Protein 3QD7 (pdb70)

Nearest PDB structures (foldseek):
  3qd7-assembly1_X  TM=1.008E+00  e=7.038E-30  Escherichia coli K-12
  7qgr-assembly1_v  TM=8.209E-01  e=6.060E-09  Escherichia coli
  2zqe-assembly1_A  TM=9.360E-01  e=1.869E-05  Thermus thermophilus HB8
  8r55-assembly1_z  TM=8.686E-01  e=4.527E-04  Bacillus subtilis
  6kvr-assembly1_B  TM=3.757E-01  e=7.848E+00  Candida albicans

Radius of gyration: 13.69 Å; Cα contacts (8 Å, |Δi|>4): 203; chains: 1; bounding box: 28×33×34 Å

Foldseek 3Di:
DLPCVPLPQDDDPQPQDWLPDWQKDADPDDDPCQVVCFVVPDEDPLQEAECPPPDQVVLSSRVSSSVVVCVVVVNFKGKYFQAHAPGSPGRSRSSVSSVSRRLVVDPFWGMKTADDVVRPGSRMMMTGGHD

Sequence (131 aa):
DTLQLDNFLTTGFLDIIPLSQPLEFRREGLQHGVLDKLRSGKYPQQASLNLLRQPVEECRKMVFSFIQQALADGLRNVLIIHGKGRDDKSHANIVRSYVARWLTEFDDVQAYCTALPHHGGSGACYVALRK

Structure (mmCIF, N/CA/C/O backbone):
data_3QD7
#
_entry.id   3QD7
#
_cell.length_a   95.517
_cell.length_b   34.833
_cell.length_c   40.698
_cell.angle_alpha   90.00
_cell.angle_beta   90.00
_cell.angle_gamma   90.00
#
_symmetry.space_group_name_H-M   'P 21 21 2'
#
loop_
_entity.id
_entity.type
_entity.pdbx_description
1 polymer 'Uncharacterized protein ydaL'
2 water water
#
loop_
_atom_site.group_PDB
_atom_site.id
_atom_site.type_symbol
_atom_site.label_atom_id
_atom_site.label_alt_id
_atom_site.label_comp_id
_atom_site.label_asym_id
_atom_site.label_entity_id
_atom_site.label_seq_id
_atom_site.pdbx_PDB_ins_code
_atom_site.Cartn_x
_atom_site.Cartn_y
_atom_site.Cartn_z
_atom_site.occupancy
_atom_site.B_iso_or_equiv
_atom_site.auth_seq_id
_atom_site.auth_comp_id
_atom_site.auth_asym_id
_atom_site.auth_atom_id
_atom_site.pdbx_PDB_model_num
ATOM 1 N N . ASP A 1 2 ? 17.882 22.837 18.882 1.00 50.00 40 ASP X N 1
ATOM 2 C CA . ASP A 1 2 ? 17.672 23.475 17.564 1.00 50.00 40 ASP X CA 1
ATOM 3 C C . ASP A 1 2 ? 17.189 22.458 16.532 1.00 50.00 40 ASP X C 1
ATOM 4 O O . ASP A 1 2 ? 17.951 21.588 16.061 1.00 50.00 40 ASP X O 1
ATOM 9 N N . THR A 1 3 ? 15.892 22.539 16.238 1.00 64.41 41 THR X N 1
ATOM 10 C CA . THR A 1 3 ? 15.343 21.956 15.025 1.00 63.33 41 THR X CA 1
ATOM 11 C C . 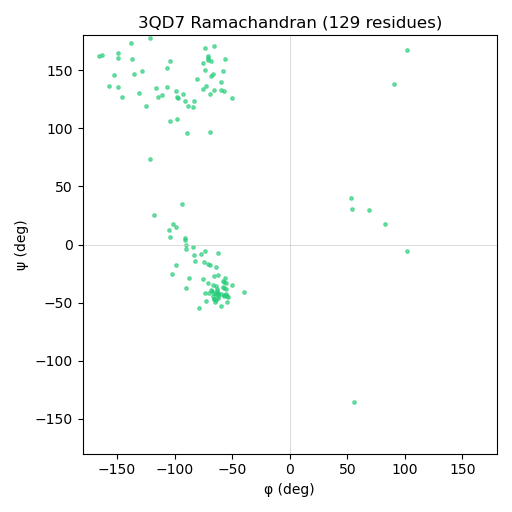THR A 1 3 ? 15.329 23.055 13.945 1.00 66.19 41 THR X C 1
ATOM 12 O O . THR A 1 3 ? 14.408 23.143 13.116 1.00 69.82 41 THR X O 1
ATOM 16 N N . LEU A 1 4 ? 16.358 23.910 13.999 1.00 45.13 42 LEU X N 1
ATOM 17 C CA . LEU A 1 4 ? 16.705 24.761 12.871 1.00 38.37 42 LEU X CA 1
ATOM 18 C C . LEU A 1 4 ? 17.325 23.890 11.803 1.00 35.26 42 LEU X C 1
ATOM 19 O O . LEU A 1 4 ? 18.160 23.027 12.075 1.00 32.53 42 LEU X O 1
ATOM 24 N N . GLN A 1 5 ? 16.900 24.133 10.576 1.00 30.92 43 GLN X N 1
ATOM 25 C CA . GLN A 1 5 ? 17.340 23.350 9.456 1.00 33.55 43 GLN X CA 1
ATOM 26 C C . GLN A 1 5 ? 18.793 23.607 9.069 1.00 32.65 43 GLN X C 1
ATOM 27 O O . GLN A 1 5 ? 19.404 22.777 8.394 1.00 30.30 43 GLN X O 1
ATOM 33 N N . LEU A 1 6 ? 19.380 24.713 9.526 1.00 29.97 44 LEU X N 1
ATOM 34 C CA . LEU A 1 6 ? 20.829 24.858 9.338 1.00 32.02 44 LEU X CA 1
ATOM 35 C C . LEU A 1 6 ? 21.643 23.802 10.098 1.00 29.23 44 LEU X C 1
ATOM 36 O O . LEU A 1 6 ? 22.791 23.540 9.740 1.00 31.94 44 LEU X O 1
ATOM 41 N N . ASP A 1 7 ? 21.030 23.172 11.107 1.00 27.83 45 ASP X N 1
ATOM 42 C CA . ASP A 1 7 ? 21.641 22.060 11.884 1.00 31.10 45 ASP X CA 1
ATOM 43 C C . ASP A 1 7 ? 21.368 20.650 11.330 1.00 30.85 45 ASP X C 1
ATOM 44 O O . ASP A 1 7 ? 21.880 19.662 11.867 1.00 28.21 45 ASP X O 1
ATOM 49 N N . ASN A 1 8 ? 20.561 20.573 10.273 1.00 26.06 46 ASN X N 1
ATOM 50 C CA . ASN A 1 8 ? 20.158 19.312 9.655 1.00 24.16 46 ASN X CA 1
ATOM 51 C C . ASN A 1 8 ? 21.315 18.635 8.952 1.00 21.34 46 ASN X C 1
ATOM 52 O O . ASN A 1 8 ? 21.625 18.932 7.801 1.00 22.48 46 ASN X O 1
ATOM 57 N N . PHE A 1 9 ? 21.927 17.691 9.656 1.00 21.74 47 PHE X N 1
ATOM 58 C CA . PHE A 1 9 ? 23.102 16.971 9.164 1.00 24.28 47 PHE X CA 1
ATOM 59 C C . PHE A 1 9 ? 22.789 15.774 8.270 1.00 23.84 47 PHE X C 1
ATOM 60 O O . PHE A 1 9 ? 23.706 15.116 7.766 1.00 30.42 47 PHE X O 1
ATOM 68 N N . LEU A 1 10 ? 21.514 15.476 8.070 1.00 22.16 48 LEU X N 1
ATOM 69 C CA . LEU A 1 10 ? 21.120 14.373 7.175 1.00 23.74 48 LEU X CA 1
ATOM 70 C C . LEU A 1 10 ? 21.628 14.601 5.736 1.00 24.59 48 LEU X C 1
ATOM 71 O O . LEU A 1 10 ? 21.472 15.693 5.173 1.00 23.90 48 LEU X O 1
ATOM 76 N N . THR A 1 11 ? 22.225 13.570 5.143 1.00 24.77 49 THR X N 1
ATOM 77 C CA . THR A 1 11 ? 22.936 13.738 3.874 1.00 31.50 49 THR X CA 1
ATOM 78 C C . THR A 1 11 ? 22.148 13.130 2.721 1.00 32.88 49 THR X C 1
ATOM 79 O O . THR A 1 11 ? 21.374 12.185 2.906 1.00 29.86 49 THR X O 1
ATOM 83 N N . THR A 1 12 ? 22.342 13.686 1.536 1.00 32.33 50 THR X N 1
ATOM 84 C CA . THR A 1 12 ? 21.754 13.134 0.333 1.00 39.00 50 THR X CA 1
ATOM 85 C C . THR A 1 12 ? 22.902 12.802 -0.602 1.00 44.21 50 THR X C 1
ATOM 86 O O . THR A 1 12 ? 24.066 13.048 -0.281 1.00 46.76 50 THR X O 1
ATOM 90 N N . GLY A 1 13 ? 22.588 12.236 -1.754 1.00 43.13 51 GLY X N 1
ATOM 91 C CA . GLY A 1 13 ? 23.605 12.077 -2.780 1.00 44.17 51 GLY X CA 1
ATOM 92 C C . GLY A 1 13 ? 24.292 10.750 -2.629 1.00 40.85 51 GLY X C 1
ATOM 93 O O . GLY A 1 13 ? 24.606 10.321 -1.516 1.00 39.02 51 GLY X O 1
ATOM 94 N N . PHE A 1 14 ? 24.530 10.104 -3.764 1.00 35.03 52 PHE X N 1
ATOM 95 C CA . PHE A 1 14 ? 25.062 8.737 -3.786 1.00 41.23 52 PHE X CA 1
ATOM 96 C C . PHE A 1 14 ? 24.172 7.838 -2.921 1.00 41.01 52 PHE X C 1
ATOM 97 O O . PHE A 1 14 ? 24.654 6.968 -2.173 1.00 37.63 52 PHE X O 1
ATOM 105 N N . LEU A 1 15 ? 22.861 8.080 -3.037 1.00 32.38 53 LEU X N 1
ATOM 106 C CA . LEU A 1 15 ? 21.866 7.227 -2.423 1.00 33.62 53 LEU X CA 1
ATOM 107 C C . LEU A 1 15 ? 22.176 5.795 -2.808 1.00 32.22 53 LEU X C 1
ATOM 108 O O . LEU A 1 15 ? 22.358 5.478 -3.988 1.00 27.07 53 LEU X O 1
ATOM 113 N N . ASP A 1 16 ? 22.300 4.970 -1.778 1.00 54.44 54 ASP X N 1
ATOM 114 C CA . ASP A 1 16 ? 22.386 3.537 -1.895 1.00 51.83 54 ASP X CA 1
ATOM 115 C C . ASP A 1 16 ? 20.948 2.982 -1.843 1.00 47.58 54 ASP X C 1
ATOM 116 O O . ASP A 1 16 ? 20.381 2.799 -0.761 1.00 48.53 54 ASP X O 1
ATOM 121 N N . ILE A 1 17 ? 20.365 2.743 -3.022 1.00 27.33 55 ILE X N 1
ATOM 122 C CA . ILE A 1 17 ? 18.971 2.306 -3.144 1.00 27.78 55 ILE X CA 1
ATOM 123 C C . ILE A 1 17 ? 18.834 0.892 -2.629 1.00 29.66 55 ILE X C 1
ATOM 124 O O . ILE A 1 17 ? 19.611 0.014 -3.011 1.00 26.27 55 ILE X O 1
ATOM 129 N N . ILE A 1 18 ? 17.862 0.682 -1.742 1.00 22.97 56 ILE X N 1
ATOM 130 C CA . ILE A 1 18 ? 17.639 -0.646 -1.181 1.00 20.77 56 ILE X CA 1
ATOM 131 C C . ILE A 1 18 ? 16.620 -1.438 -2.014 1.00 25.40 56 ILE X C 1
ATOM 132 O O . ILE A 1 18 ? 15.492 -0.971 -2.255 1.00 24.55 56 ILE X O 1
ATOM 137 N N . PRO A 1 19 ? 17.031 -2.625 -2.491 1.00 27.74 57 PRO X N 1
ATOM 138 C CA . PRO A 1 19 ? 16.118 -3.457 -3.280 1.00 26.40 57 PRO X CA 1
ATOM 139 C C . PRO A 1 19 ? 14.869 -3.787 -2.485 1.00 26.27 57 PRO X C 1
ATOM 140 O O . PRO A 1 19 ? 14.937 -3.869 -1.263 1.00 31.15 57 PRO X O 1
ATOM 144 N N . LEU A 1 20 ? 13.738 -3.962 -3.172 1.00 22.08 58 LEU X N 1
ATOM 145 C CA . LEU A 1 20 ? 12.470 -4.253 -2.491 1.00 27.56 58 LEU X CA 1
ATOM 146 C C . LEU A 1 20 ? 12.535 -5.581 -1.733 1.00 29.39 58 LEU X C 1
ATOM 147 O O . LEU A 1 20 ? 11.826 -5.786 -0.743 1.00 29.73 58 LEU X O 1
ATOM 152 N N . SER A 1 21 ? 13.409 -6.462 -2.212 1.00 35.79 59 SER X N 1
ATOM 153 C CA . SER A 1 21 ? 13.631 -7.771 -1.610 1.00 37.45 59 SER X CA 1
ATOM 154 C C . SER A 1 21 ? 14.438 -7.691 -0.314 1.00 41.21 59 SER X C 1
ATOM 155 O O . SER A 1 21 ? 14.476 -8.675 0.432 1.00 40.48 59 SER X O 1
ATOM 158 N N . GLN A 1 22 ? 15.086 -6.544 -0.054 1.00 31.72 60 GLN X N 1
ATOM 159 C CA . GLN A 1 22 ? 15.763 -6.335 1.228 1.00 33.04 60 GLN X CA 1
ATOM 160 C C . GLN A 1 22 ? 14.911 -5.547 2.243 1.00 30.34 60 GLN X C 1
ATOM 161 O O . GLN A 1 22 ? 14.447 -4.437 1.948 1.00 30.44 60 GLN X O 1
ATOM 167 N N . PRO A 1 23 ? 14.730 -6.116 3.448 1.00 28.67 61 PRO X N 1
ATOM 168 C CA . PRO A 1 23 ? 14.062 -5.397 4.526 1.00 30.69 61 PRO X CA 1
ATOM 169 C C . PRO A 1 23 ? 14.988 -4.331 5.069 1.00 29.60 61 PRO X C 1
ATOM 170 O O . PRO A 1 23 ? 16.169 -4.293 4.708 1.00 33.62 61 PRO X O 1
ATOM 1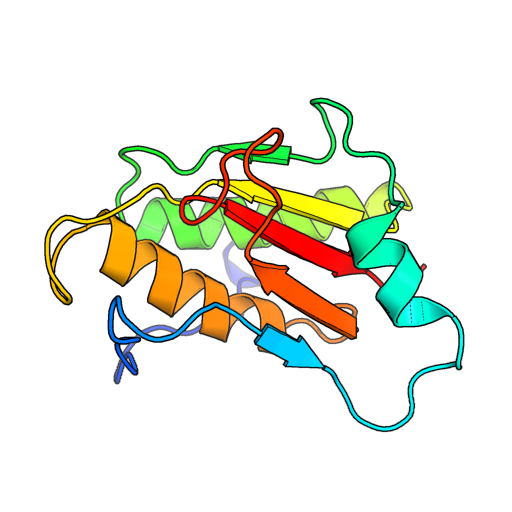74 N N . LEU A 1 24 ? 14.430 -3.461 5.898 1.00 26.53 62 LEU X N 1
ATOM 175 C CA . LEU A 1 24 ? 15.189 -2.472 6.636 1.00 23.36 62 LEU X CA 1
ATOM 176 C C . LEU A 1 24 ? 15.604 -3.155 7.919 1.00 26.20 62 LEU X C 1
ATOM 177 O O . LEU A 1 24 ? 14.751 -3.604 8.662 1.00 26.05 62 LEU X O 1
ATOM 182 N N . GLU A 1 25 ? 16.906 -3.271 8.147 1.00 22.25 63 GLU X N 1
ATOM 183 C CA . GLU A 1 25 ? 17.438 -3.754 9.406 1.00 22.13 63 GLU X CA 1
ATOM 184 C C . GLU A 1 25 ? 18.796 -3.117 9.701 1.00 24.30 63 GLU X C 1
ATOM 185 O O . GLU A 1 25 ? 19.662 -2.987 8.808 1.00 20.97 63 GLU X O 1
ATOM 191 N N . PHE A 1 26 ? 18.973 -2.692 10.945 1.00 20.90 64 PHE X N 1
ATOM 192 C CA . PHE A 1 26 ? 20.195 -2.015 11.358 1.00 23.02 64 PHE X CA 1
ATOM 193 C C . PHE A 1 26 ? 20.305 -2.196 12.847 1.00 20.45 64 PHE X C 1
ATOM 194 O O . PHE A 1 26 ? 19.314 -2.037 13.563 1.00 18.19 64 PHE X O 1
ATOM 202 N N . ARG A 1 27 ? 21.512 -2.512 13.311 1.00 20.15 65 ARG X N 1
ATOM 203 C CA . ARG A 1 27 ? 21.780 -2.630 14.725 1.00 23.26 65 ARG X CA 1
ATOM 204 C C . ARG A 1 27 ? 23.211 -2.159 14.990 1.00 24.67 65 ARG X C 1
ATOM 205 O O . ARG A 1 27 ? 24.149 -2.620 14.336 1.00 24.21 65 ARG X O 1
ATOM 213 N N . ARG A 1 28 ? 23.369 -1.221 15.930 1.00 20.47 66 ARG X N 1
ATOM 214 C CA . ARG A 1 28 ? 24.703 -0.783 16.329 1.00 29.88 66 ARG X CA 1
ATOM 215 C C . ARG A 1 28 ? 25.373 -1.857 17.170 1.00 26.56 66 ARG X C 1
ATOM 216 O O . ARG A 1 28 ? 24.695 -2.625 17.848 1.00 20.70 66 ARG X O 1
ATOM 224 N N . GLU A 1 29 ? 26.701 -1.909 17.086 1.00 28.40 67 GLU X N 1
ATOM 225 C CA . GLU A 1 29 ? 27.542 -2.752 17.949 1.00 30.78 67 GLU X CA 1
ATOM 226 C C . GLU A 1 29 ? 27.455 -2.255 19.380 1.00 28.12 67 GLU X C 1
ATOM 227 O O . GLU A 1 29 ? 27.323 -1.058 19.622 1.00 22.61 67 GLU X O 1
ATOM 233 N N . GLY A 1 30 ? 27.539 -3.184 20.319 1.00 23.17 68 GLY X N 1
ATOM 234 C CA . GLY A 1 30 ? 27.740 -2.862 21.725 1.00 21.93 68 GLY X CA 1
ATOM 235 C C . GLY A 1 30 ? 26.513 -2.479 22.531 1.00 21.59 68 GLY X C 1
ATOM 236 O O . GLY A 1 30 ? 26.653 -1.894 23.600 1.00 20.18 68 GLY X O 1
ATOM 237 N N . LEU A 1 31 ? 25.327 -2.809 22.025 1.00 19.31 69 LEU X N 1
ATOM 238 C CA . LEU A 1 31 ? 24.056 -2.575 22.703 1.00 18.86 69 LEU X CA 1
ATOM 239 C C . LEU A 1 31 ? 23.801 -3.542 23.840 1.00 20.10 69 LEU X C 1
ATOM 240 O O . LEU A 1 31 ? 24.280 -4.657 23.821 1.00 19.15 69 LEU X O 1
ATOM 245 N N . GLN A 1 32 ? 22.971 -3.132 24.792 1.00 23.12 70 GLN X N 1
ATOM 246 C CA . GLN A 1 32 ? 22.542 -3.989 25.894 1.00 21.71 70 GLN X CA 1
ATOM 247 C C . GLN A 1 32 ? 21.639 -5.120 25.411 1.00 26.11 70 GLN X C 1
ATOM 248 O O . GLN A 1 32 ? 20.827 -4.930 24.486 1.00 25.88 70 GLN X O 1
ATOM 254 N N . HIS A 1 33 ? 21.763 -6.282 26.055 1.00 29.22 71 HIS X N 1
ATOM 255 C CA . HIS A 1 33 ? 20.959 -7.445 25.719 1.00 33.63 71 HIS X CA 1
ATOM 256 C C . HIS A 1 33 ? 19.468 -7.220 25.380 1.00 41.25 71 HIS X C 1
ATOM 257 O O . HIS A 1 33 ? 18.937 -7.850 24.458 1.00 46.31 71 HIS X O 1
ATOM 264 N N . GLY A 1 34 ? 18.782 -6.351 26.104 1.00 37.02 72 GLY X N 1
ATOM 265 C CA . GLY A 1 34 ? 17.331 -6.181 25.847 1.00 41.88 72 GLY X CA 1
ATOM 266 C C . GLY A 1 34 ? 16.840 -5.266 24.721 1.00 44.31 72 GLY X C 1
ATOM 267 O O . GLY A 1 34 ? 15.641 -5.266 24.400 1.00 38.25 72 GLY X O 1
ATOM 268 N N . VAL A 1 35 ? 17.755 -4.500 24.114 1.00 36.42 73 VAL X N 1
ATOM 269 C CA . VAL A 1 35 ? 17.402 -3.375 23.216 1.00 37.87 73 VAL X CA 1
ATOM 270 C C . VAL A 1 35 ? 16.471 -3.750 22.044 1.00 40.46 73 VAL X C 1
ATOM 271 O O . VAL A 1 35 ? 15.546 -3.016 21.705 1.00 42.95 73 VAL X O 1
ATOM 275 N N . LEU A 1 36 ? 16.695 -4.927 21.478 1.00 43.95 74 LEU X N 1
ATOM 276 C CA . LEU A 1 36 ? 16.025 -5.351 20.269 1.00 39.30 74 LEU X CA 1
ATOM 277 C C . LEU A 1 36 ? 14.564 -5.778 20.467 1.00 50.72 74 LEU X C 1
ATOM 278 O O . LEU A 1 36 ? 13.732 -5.641 19.555 1.00 46.51 74 LEU X O 1
ATOM 283 N N . ASP A 1 37 ? 14.257 -6.288 21.658 1.00 62.45 75 ASP X N 1
ATOM 284 C CA . ASP A 1 37 ? 12.877 -6.568 22.061 1.00 57.34 75 ASP X CA 1
ATOM 285 C C . ASP A 1 37 ? 12.075 -5.286 22.182 1.00 59.07 75 ASP X C 1
ATOM 286 O O . ASP A 1 37 ? 10.855 -5.284 22.031 1.00 58.53 75 ASP X O 1
ATOM 291 N N . LYS A 1 38 ? 12.780 -4.195 22.465 1.00 50.02 76 LYS X N 1
ATOM 292 C CA . LYS A 1 38 ? 12.214 -2.849 22.428 1.00 42.69 76 LYS X CA 1
ATOM 293 C C . LYS A 1 38 ? 11.580 -2.555 21.075 1.00 39.91 76 LYS X C 1
ATOM 294 O O . LYS A 1 38 ? 10.584 -1.835 20.996 1.00 41.83 76 LYS X O 1
ATOM 300 N N . LEU A 1 39 ? 12.152 -3.118 20.011 1.00 43.85 77 LEU X N 1
ATOM 301 C CA . LEU A 1 39 ? 11.650 -2.911 18.658 1.00 38.98 77 LEU X CA 1
ATOM 302 C C . LEU A 1 39 ? 10.363 -3.664 18.427 1.00 46.89 77 LEU X C 1
ATOM 303 O O . LEU A 1 39 ? 9.437 -3.130 17.807 1.00 41.62 77 LEU X O 1
ATOM 308 N N . ARG A 1 40 ? 10.317 -4.904 18.923 1.00 64.23 78 ARG X N 1
ATOM 309 C CA . ARG A 1 40 ? 9.221 -5.843 18.669 1.00 64.30 78 ARG X CA 1
ATOM 310 C C . ARG A 1 40 ? 8.006 -5.539 19.544 1.00 67.48 78 ARG X C 1
ATOM 311 O O . ARG A 1 40 ? 6.894 -5.341 19.040 1.00 66.08 78 ARG X O 1
ATOM 319 N N . SER A 1 41 ? 8.259 -5.493 20.853 1.00 41.83 79 SER X N 1
ATOM 320 C CA . SER A 1 41 ? 7.253 -5.394 21.908 1.00 40.79 79 SER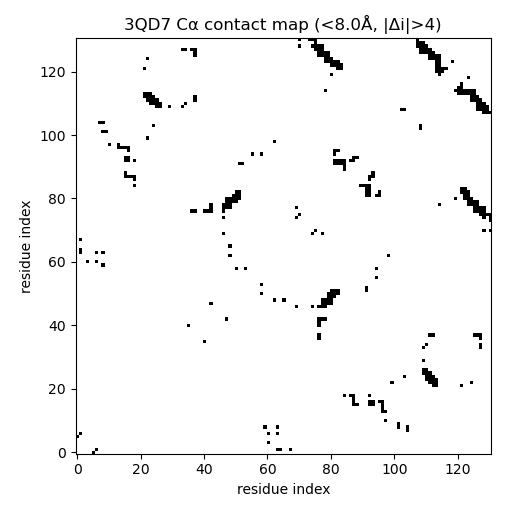 X CA 1
ATOM 321 C C . SER A 1 41 ? 7.131 -3.957 22.447 1.00 45.16 79 SER X C 1
ATOM 322 O O . SER A 1 41 ? 6.593 -3.725 23.536 1.00 43.82 79 SER X O 1
ATOM 325 N N . GLY A 1 42 ? 7.634 -2.992 21.676 1.00 39.18 80 GLY X N 1
ATOM 326 C CA . GLY A 1 42 ? 7.478 -1.584 22.006 1.00 31.82 80 GLY X CA 1
ATOM 327 C C . GLY A 1 42 ? 6.046 -1.085 21.818 1.00 37.00 80 GLY X C 1
ATOM 328 O O . GLY A 1 42 ? 5.220 -1.718 21.154 1.00 33.75 80 GLY X O 1
ATOM 329 N N . LYS A 1 43 ? 5.756 0.053 22.429 1.00 44.91 81 LYS X N 1
ATOM 330 C CA . LYS A 1 43 ? 4.464 0.688 22.335 1.00 42.26 81 LYS X CA 1
ATOM 331 C C . LYS A 1 43 ? 4.586 1.765 21.263 1.00 41.99 81 LYS X C 1
ATOM 332 O O . LYS A 1 43 ? 5.493 2.593 21.333 1.00 45.74 81 LYS X O 1
ATOM 338 N N . TYR A 1 44 ? 3.704 1.757 20.262 1.00 29.56 82 TYR X N 1
ATOM 339 C CA . TYR A 1 44 ? 3.757 2.800 19.227 1.00 31.28 82 TYR X CA 1
ATOM 340 C C . TYR A 1 44 ? 2.485 3.627 19.092 1.00 34.00 82 TYR X C 1
ATOM 341 O O . TYR A 1 44 ? 1.759 3.477 18.115 1.00 31.08 82 TYR X O 1
ATOM 350 N N . PRO A 1 45 ? 2.231 4.527 20.062 1.00 34.98 83 PRO X N 1
ATOM 351 C CA . PRO A 1 45 ? 1.076 5.408 19.968 1.00 32.15 83 PRO X CA 1
ATOM 352 C C . PRO A 1 45 ? 1.211 6.384 18.786 1.00 32.71 83 PRO X C 1
ATOM 353 O O . PRO A 1 45 ? 2.281 6.476 18.162 1.00 29.52 83 PRO X O 1
ATOM 357 N N . GLN A 1 46 ? 0.143 7.109 18.478 1.00 29.31 84 GLN X N 1
ATOM 358 C CA . GLN A 1 46 ? 0.161 7.989 17.314 1.00 28.94 84 GLN X CA 1
ATOM 359 C C . GLN A 1 46 ? 1.273 9.046 17.333 1.00 28.34 84 GLN X C 1
ATOM 360 O O . GLN A 1 46 ? 1.830 9.371 16.291 1.00 32.01 84 GLN X O 1
ATOM 366 N N . GLN A 1 47 ? 1.586 9.588 18.503 1.00 29.62 85 GLN X N 1
ATOM 367 C CA . GLN A 1 47 ? 2.538 10.676 18.572 1.00 29.15 85 GLN X CA 1
ATOM 368 C C . GLN A 1 47 ? 3.986 10.185 18.436 1.00 32.82 85 GLN X C 1
ATOM 369 O O . GLN A 1 47 ? 4.924 10.981 18.324 1.00 29.14 85 GLN X O 1
ATOM 375 N N . ALA A 1 48 ? 4.152 8.868 18.446 1.00 18.01 86 ALA X N 1
ATOM 376 C CA . ALA A 1 48 ? 5.470 8.233 18.291 1.00 19.01 86 ALA X CA 1
ATOM 377 C C . ALA A 1 48 ? 5.627 7.802 16.877 1.00 16.71 86 ALA X C 1
ATOM 378 O O . ALA A 1 48 ? 6.479 6.986 16.592 1.00 15.91 86 ALA X O 1
ATOM 380 N N . SER A 1 49 ? 4.786 8.303 15.974 1.00 18.97 87 SER X N 1
ATOM 381 C CA . SER A 1 49 ? 4.887 7.872 14.595 1.00 18.97 87 SER X CA 1
ATOM 382 C C . SER A 1 49 ? 4.972 9.050 13.625 1.00 18.81 87 SER X C 1
ATOM 383 O O . SER A 1 49 ? 4.482 10.125 13.912 1.00 21.04 87 SER X O 1
ATOM 386 N N . LEU A 1 50 ? 5.671 8.847 12.515 1.00 19.47 88 LEU X N 1
ATOM 387 C CA . LEU A 1 50 ? 5.921 9.889 11.553 1.00 19.02 88 LEU X CA 1
ATOM 388 C C . LEU A 1 50 ? 5.429 9.431 10.182 1.00 20.55 88 LEU X C 1
ATOM 389 O O . LEU A 1 50 ? 5.932 8.460 9.633 1.00 23.22 88 LEU X O 1
ATOM 394 N N . ASN A 1 51 ? 4.472 10.159 9.622 1.00 21.46 89 ASN X N 1
ATOM 395 C CA . ASN A 1 51 ? 3.870 9.832 8.339 1.00 23.31 89 ASN X CA 1
ATOM 396 C C . ASN A 1 51 ? 4.452 10.616 7.141 1.00 25.12 89 ASN X C 1
ATOM 397 O O . ASN A 1 51 ? 4.197 11.820 6.973 1.00 23.18 89 ASN X O 1
ATOM 402 N N . LEU A 1 52 ? 5.221 9.912 6.299 1.00 27.35 90 LEU X N 1
ATOM 403 C CA . LEU A 1 52 ? 5.973 10.502 5.178 1.00 22.93 90 LEU X CA 1
ATOM 404 C C . LEU A 1 52 ? 5.332 10.239 3.819 1.00 25.89 90 LEU X C 1
ATOM 405 O O . LEU A 1 52 ? 5.928 10.539 2.763 1.00 23.15 90 LEU X O 1
ATOM 410 N N . LEU A 1 53 ? 4.143 9.641 3.838 1.00 21.49 91 LEU X N 1
ATOM 411 C CA . LEU A 1 53 ? 3.457 9.293 2.593 1.00 30.45 91 LEU X CA 1
ATOM 412 C C . LEU A 1 53 ? 3.252 10.530 1.738 1.00 30.22 91 LEU X C 1
ATOM 413 O O . LEU A 1 53 ? 2.830 11.588 2.243 1.00 29.22 91 LEU X O 1
ATOM 418 N N . ARG A 1 54 ? 3.601 10.371 0.462 1.00 37.92 92 ARG X N 1
ATOM 419 C CA . ARG A 1 54 ? 3.495 11.385 -0.603 1.00 44.26 92 ARG X CA 1
ATOM 420 C C . ARG A 1 54 ? 4.184 12.724 -0.308 1.00 42.21 92 ARG X C 1
ATOM 421 O O . ARG A 1 54 ? 3.776 13.794 -0.793 1.00 45.73 92 ARG X O 1
ATOM 429 N N . GLN A 1 55 ? 5.259 12.638 0.477 1.00 30.80 93 GLN X N 1
ATOM 430 C CA . GLN A 1 55 ? 6.134 13.785 0.730 1.00 29.26 93 GLN X CA 1
ATOM 431 C C . GLN A 1 55 ? 7.347 13.720 -0.162 1.00 25.93 93 GLN X C 1
ATOM 432 O O . GLN A 1 55 ? 8.011 12.666 -0.240 1.00 26.60 93 GLN X O 1
ATOM 438 N N . PRO A 1 56 ? 7.675 14.852 -0.814 1.00 25.71 94 PRO X N 1
ATOM 439 C CA . PRO A 1 56 ? 8.927 14.960 -1.583 1.00 28.73 94 PRO X CA 1
ATOM 440 C C . PRO A 1 56 ? 10.159 14.647 -0.710 1.00 27.37 94 PRO X C 1
ATOM 441 O O . PRO A 1 56 ? 10.075 14.711 0.523 1.00 28.39 94 PRO X O 1
ATOM 445 N N . VAL A 1 57 ? 11.282 14.296 -1.331 1.00 24.90 95 VAL X N 1
ATOM 446 C CA . VAL A 1 57 ? 12.452 13.824 -0.580 1.00 26.30 95 VAL X CA 1
ATOM 447 C C . VAL A 1 57 ? 13.025 14.880 0.387 1.00 25.46 95 VAL X C 1
ATOM 448 O O . VAL A 1 57 ? 13.334 14.553 1.535 1.00 24.81 95 VAL X O 1
ATOM 452 N N . GLU A 1 58 ? 13.150 16.134 -0.057 1.00 35.04 96 GLU X N 1
ATOM 453 C CA . GLU A 1 58 ? 13.655 17.224 0.802 1.00 31.53 96 GLU X CA 1
ATOM 454 C C . GLU A 1 58 ? 12.732 17.494 1.983 1.00 27.39 96 GLU X C 1
ATOM 455 O O . GLU A 1 58 ? 13.189 17.824 3.073 1.00 27.81 96 GLU X O 1
ATOM 461 N N . GLU A 1 59 ? 11.430 17.371 1.767 1.00 25.85 97 GLU X N 1
ATOM 462 C CA . GLU A 1 59 ? 10.471 17.524 2.876 1.00 26.93 97 GLU X CA 1
ATOM 463 C C . GLU A 1 59 ? 10.607 16.376 3.882 1.00 23.71 97 GLU X C 1
ATOM 464 O O . GLU A 1 59 ? 10.534 16.605 5.076 1.00 27.15 97 GLU X O 1
ATOM 470 N N . CYS A 1 60 ? 10.803 15.151 3.391 1.00 22.31 98 CYS X N 1
ATOM 471 C CA . CYS A 1 60 ? 11.078 13.987 4.241 1.00 25.47 98 CYS X CA 1
ATOM 472 C C . CYS A 1 60 ? 12.305 14.220 5.090 1.00 24.43 98 CYS X C 1
ATOM 473 O O . CYS A 1 60 ? 12.300 13.897 6.265 1.00 25.57 98 CYS X O 1
ATOM 476 N N . ARG A 1 61 ? 13.359 14.776 4.492 1.00 23.04 99 ARG X N 1
ATOM 477 C CA . ARG A 1 61 ? 14.603 15.040 5.222 1.00 22.35 99 ARG X CA 1
ATOM 478 C C . ARG A 1 61 ? 14.438 16.050 6.381 1.00 23.00 99 ARG X C 1
ATOM 479 O O . ARG A 1 61 ? 15.043 15.895 7.453 1.00 21.07 99 ARG X O 1
ATOM 487 N N . LYS A 1 62 ? 13.613 17.068 6.156 1.00 22.91 100 LYS X N 1
ATOM 488 C CA . LYS A 1 62 ? 13.284 18.049 7.199 1.00 23.34 100 LYS X CA 1
ATOM 489 C C . LYS A 1 62 ? 12.392 17.450 8.305 1.00 20.26 100 LYS X C 1
ATOM 490 O O . LYS A 1 62 ? 12.617 17.696 9.481 1.00 21.26 100 LYS X O 1
ATOM 496 N N . MET A 1 63 ? 11.398 16.655 7.919 1.00 21.21 101 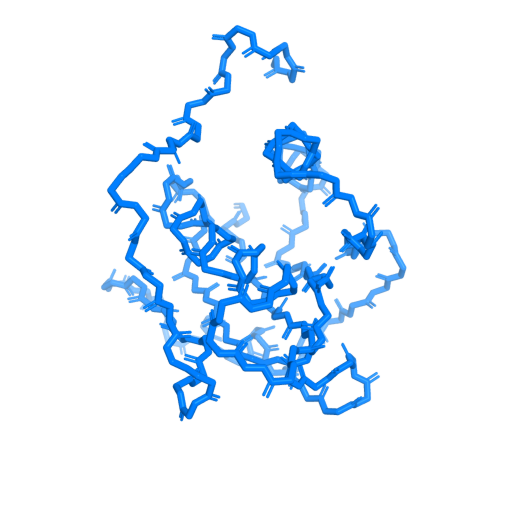MET X N 1
ATOM 497 C CA . MET A 1 63 ? 10.478 16.018 8.874 1.00 23.52 101 MET X CA 1
ATOM 498 C C . MET A 1 63 ? 11.167 14.966 9.762 1.00 20.74 101 MET X C 1
ATOM 499 O O . MET A 1 63 ? 10.966 14.923 10.962 1.00 20.50 101 MET X O 1
ATOM 504 N N . VAL A 1 64 ? 11.991 14.123 9.163 1.00 19.23 102 VAL X N 1
ATOM 505 C CA . VAL A 1 64 ? 12.685 13.071 9.920 1.00 22.82 102 VAL X CA 1
ATOM 506 C C . VAL A 1 64 ? 13.617 13.711 10.962 1.00 20.74 102 VAL X C 1
ATOM 507 O O . VAL A 1 64 ? 13.646 13.319 12.127 1.00 18.05 102 VAL X O 1
ATOM 511 N N . PHE A 1 65 ? 14.373 14.705 10.521 1.00 24.06 103 PHE X N 1
ATOM 512 C CA . PHE A 1 65 ? 15.287 15.401 11.397 1.00 22.14 103 PHE X CA 1
ATOM 513 C C . PHE A 1 65 ? 14.526 16.032 12.545 1.00 25.02 103 PHE X C 1
ATOM 514 O O . PHE A 1 65 ? 14.839 15.799 13.713 1.00 22.92 103 PHE X O 1
ATOM 522 N N . SER A 1 66 ? 13.504 16.809 12.210 1.00 23.92 104 SER X N 1
ATOM 523 C CA . SER A 1 66 ? 12.697 17.480 13.217 1.00 25.73 104 SER X CA 1
ATOM 524 C C . SER A 1 66 ? 11.970 16.484 14.146 1.00 24.34 104 SER X C 1
ATOM 525 O O . SER A 1 66 ? 11.897 16.680 15.361 1.00 25.82 104 SER X O 1
ATOM 528 N N . PHE A 1 67 ? 11.432 15.409 13.564 1.00 18.84 105 PHE X N 1
ATOM 529 C CA . PHE A 1 67 ? 10.693 14.395 14.333 1.00 19.28 105 PHE X CA 1
ATOM 530 C C . PHE A 1 67 ? 11.620 13.666 15.306 1.00 19.65 105 PHE X C 1
ATOM 531 O O . PHE A 1 67 ? 11.296 13.483 16.478 1.00 18.54 105 PHE X O 1
ATOM 539 N N . ILE A 1 68 ? 12.779 13.240 14.828 1.00 18.27 106 ILE X N 1
ATOM 540 C CA . ILE A 1 68 ? 13.700 12.548 15.729 1.00 17.57 106 ILE X CA 1
ATOM 541 C C . ILE A 1 68 ? 14.207 13.463 16.866 1.00 20.00 106 ILE X C 1
ATOM 542 O O . ILE A 1 68 ? 14.250 13.049 18.038 1.00 19.26 106 ILE X O 1
ATOM 547 N N . GLN A 1 69 ? 14.554 14.707 16.538 1.00 25.36 107 GLN X N 1
ATOM 548 C CA . GLN A 1 69 ? 14.858 15.709 17.578 1.00 25.14 107 GLN X CA 1
ATOM 549 C C . GLN A 1 69 ? 13.730 15.850 18.613 1.00 27.05 107 GLN X C 1
ATOM 550 O O . GLN A 1 69 ? 13.999 15.896 19.810 1.00 28.21 107 GLN X O 1
ATOM 556 N N . GLN A 1 70 ? 12.480 15.919 18.144 1.00 25.58 108 GLN X N 1
ATOM 557 C CA . GLN A 1 70 ? 11.310 16.052 19.022 1.00 27.83 108 GLN X CA 1
ATOM 558 C C . GLN A 1 70 ? 11.169 14.820 19.901 1.00 26.99 108 GLN X C 1
ATOM 559 O O . GLN A 1 70 ? 10.961 14.933 21.106 1.00 30.61 108 GLN X O 1
ATOM 565 N N . ALA A 1 71 ? 11.262 13.643 19.282 1.00 22.00 109 ALA X N 1
ATOM 566 C CA . ALA A 1 71 ? 11.093 12.354 19.997 1.00 19.25 109 ALA X CA 1
ATOM 567 C C . ALA A 1 71 ? 12.149 12.220 21.108 1.00 18.67 109 ALA X C 1
ATOM 568 O O . ALA A 1 71 ? 11.848 11.826 22.218 1.00 20.12 109 ALA X O 1
ATOM 570 N N . LEU A 1 72 ? 13.384 12.602 20.810 1.00 20.34 110 LEU X N 1
ATOM 571 C CA . LEU A 1 72 ? 14.466 12.524 21.793 1.00 23.26 110 LEU X CA 1
ATOM 572 C C . LEU A 1 72 ? 14.188 13.506 22.931 1.00 26.03 110 LEU X C 1
ATOM 573 O O . LEU A 1 72 ? 14.234 13.144 24.118 1.00 28.09 110 LEU X O 1
ATOM 578 N N . ALA A 1 73 ? 13.823 14.732 22.574 1.00 34.03 111 ALA X N 1
ATOM 579 C CA . ALA A 1 73 ? 13.508 15.713 23.595 1.00 32.36 111 ALA X CA 1
ATOM 580 C C . ALA A 1 73 ? 12.380 15.230 24.510 1.00 34.28 111 ALA X C 1
ATOM 581 O O . ALA A 1 73 ? 12.385 15.561 25.694 1.00 36.96 111 ALA X O 1
ATOM 583 N N . ASP A 1 74 ? 11.438 14.433 23.986 1.00 25.77 112 ASP X N 1
ATOM 584 C CA . ASP A 1 74 ? 10.287 13.970 24.814 1.00 24.15 112 ASP X CA 1
ATOM 585 C C . ASP A 1 74 ? 10.531 12.647 25.540 1.00 26.23 112 ASP X C 1
ATOM 586 O O . ASP A 1 74 ? 9.617 12.112 26.170 1.00 28.22 112 ASP X O 1
ATOM 591 N N . GLY A 1 75 ? 11.750 12.123 25.443 1.00 26.85 113 GLY X N 1
ATOM 592 C CA . GLY A 1 75 ? 12.098 10.825 26.040 1.00 30.16 113 GLY X CA 1
ATOM 593 C C . GLY A 1 75 ? 11.464 9.590 25.400 1.00 23.70 113 GLY X C 1
ATOM 594 O O . GLY A 1 75 ? 11.249 8.585 26.076 1.00 25.87 113 GLY X O 1
ATOM 595 N N . LEU A 1 76 ? 11.175 9.648 24.098 1.00 24.40 114 LEU X N 1
ATOM 596 C CA . LEU A 1 76 ? 10.632 8.465 23.389 1.00 25.58 114 LEU X CA 1
ATOM 597 C C . LEU A 1 76 ? 11.732 7.445 23.143 1.00 25.85 114 LEU X C 1
ATOM 598 O O . LEU A 1 76 ? 12.813 7.797 22.691 1.00 20.66 114 LEU X O 1
ATOM 603 N N . ARG A 1 77 ? 11.445 6.186 23.433 1.00 18.34 115 ARG X N 1
ATOM 604 C CA . ARG A 1 77 ? 12.425 5.118 23.333 1.00 26.81 115 ARG X CA 1
ATOM 605 C C . ARG A 1 77 ? 12.284 4.349 22.027 1.00 25.21 115 ARG X C 1
ATOM 606 O O . ARG A 1 77 ? 13.192 3.649 21.612 1.00 20.93 115 ARG X O 1
ATOM 614 N N . ASN A 1 78 ? 11.136 4.497 21.388 1.00 26.20 116 ASN X N 1
ATOM 615 C CA . ASN A 1 78 ? 10.922 3.934 20.063 1.00 24.30 116 ASN X CA 1
ATOM 616 C C . ASN A 1 78 ? 9.904 4.711 19.275 1.00 25.43 116 ASN X C 1
ATOM 617 O O . ASN A 1 78 ? 8.968 5.268 19.826 1.00 25.74 116 ASN X O 1
ATOM 622 N N . VAL A 1 79 ? 10.134 4.773 17.970 1.00 17.32 117 VAL X N 1
ATOM 623 C CA . VAL A 1 79 ? 9.251 5.500 17.084 1.00 17.13 117 VAL X CA 1
ATOM 624 C C . VAL A 1 79 ? 9.024 4.685 15.840 1.00 21.16 117 VAL X C 1
ATOM 625 O O . VAL A 1 79 ? 9.791 3.752 15.543 1.00 20.84 117 VAL X O 1
ATOM 629 N N . LEU A 1 80 ? 7.937 5.018 15.157 1.00 18.86 118 LEU X N 1
ATOM 630 C CA . LEU A 1 80 ? 7.545 4.396 13.912 1.00 17.81 118 LEU X CA 1
ATOM 631 C C . LEU A 1 80 ? 7.687 5.382 12.767 1.00 19.36 118 LEU X C 1
ATOM 632 O O . LEU A 1 80 ? 7.152 6.494 12.820 1.00 23.26 118 LEU X O 1
ATOM 637 N N . ILE A 1 81 ? 8.378 4.987 11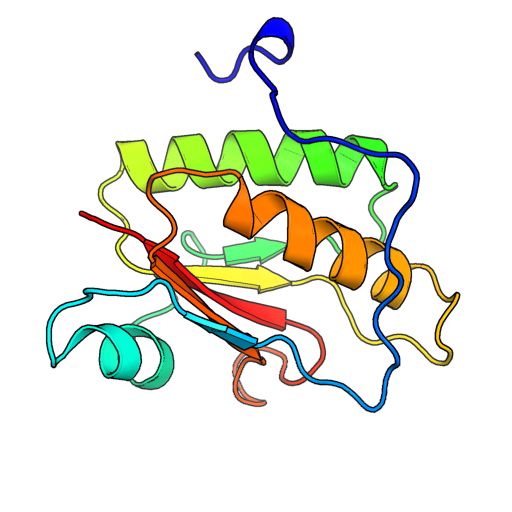.703 1.00 20.71 119 ILE X N 1
ATOM 638 C CA . ILE A 1 81 ? 8.390 5.832 10.519 1.00 17.50 119 ILE X CA 1
ATOM 639 C C . ILE A 1 81 ? 7.696 5.153 9.345 1.00 21.71 119 ILE X C 1
ATOM 640 O O . ILE A 1 81 ? 8.056 4.046 8.964 1.00 20.16 119 ILE X O 1
ATOM 645 N N . ILE A 1 82 ? 6.735 5.862 8.753 1.00 18.68 120 ILE X N 1
ATOM 646 C CA . ILE A 1 82 ? 5.917 5.355 7.665 1.00 18.65 120 ILE X CA 1
ATOM 647 C C . ILE A 1 82 ? 6.360 5.953 6.341 1.00 20.84 120 ILE X C 1
ATOM 648 O O . ILE A 1 82 ? 6.113 7.139 6.053 1.00 20.29 120 ILE X O 1
ATOM 653 N N . HIS A 1 83 ? 7.023 5.138 5.532 1.00 20.64 121 HIS X N 1
ATOM 654 C CA . HIS A 1 83 ? 7.500 5.592 4.214 1.00 23.44 121 HIS X CA 1
ATOM 655 C C . HIS A 1 83 ? 6.628 5.116 3.047 1.00 23.14 121 HIS X C 1
ATOM 656 O O . HIS A 1 83 ? 6.602 5.759 2.002 1.00 23.08 121 HIS X O 1
ATOM 663 N N . GLY A 1 84 ? 5.922 3.997 3.228 1.00 21.58 122 GLY X N 1
ATOM 664 C CA . GLY A 1 84 ? 5.076 3.454 2.173 1.00 23.86 122 GLY X CA 1
ATOM 665 C C . GLY A 1 84 ? 5.717 2.279 1.453 1.00 24.70 122 GLY X C 1
ATOM 666 O O . GLY A 1 84 ? 6.903 2.016 1.619 1.00 22.83 122 GLY X O 1
ATOM 667 N N . LYS A 1 85 ? 4.914 1.569 0.656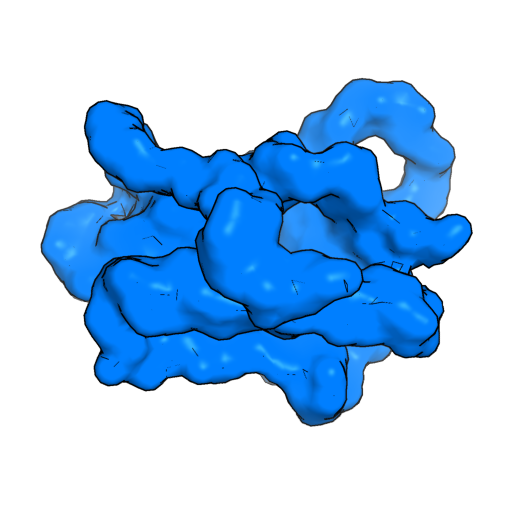 1.00 32.72 123 LYS X N 1
ATOM 668 C CA . LYS A 1 85 ? 5.389 0.422 -0.123 1.00 35.33 123 LYS X CA 1
ATOM 669 C C . LYS A 1 85 ? 5.477 0.825 -1.590 1.00 38.53 123 LYS X C 1
ATOM 670 O O . LYS A 1 85 ? 4.591 1.483 -2.118 1.00 37.91 123 LYS X O 1
ATOM 676 N N . GLY A 1 86 ? 6.565 0.447 -2.239 1.00 31.61 124 GLY X N 1
ATOM 677 C CA . GLY A 1 86 ? 6.779 0.783 -3.644 1.00 39.42 124 GLY X CA 1
ATOM 678 C C . GLY A 1 86 ? 6.533 -0.409 -4.544 1.00 40.38 124 GLY X C 1
ATOM 679 O O . GLY A 1 86 ? 6.601 -1.551 -4.108 1.00 35.07 124 GLY X O 1
ATOM 680 N N . ARG A 1 87 ? 6.254 -0.149 -5.808 1.00 48.95 125 ARG X N 1
ATOM 681 C CA . ARG A 1 87 ? 6.088 -1.236 -6.758 1.00 51.12 125 ARG X CA 1
ATOM 682 C C . ARG A 1 87 ? 7.418 -1.683 -7.395 1.00 46.32 125 ARG X C 1
ATOM 683 O O . ARG A 1 87 ? 7.563 -2.837 -7.760 1.00 55.53 125 ARG X O 1
ATOM 691 N N . ASP A 1 88 ? 8.382 -0.776 -7.516 1.00 42.20 126 ASP X N 1
ATOM 692 C CA . ASP A 1 88 ? 9.745 -1.151 -7.931 1.00 50.73 126 ASP X CA 1
ATOM 693 C C . ASP A 1 88 ? 10.842 -0.427 -7.126 1.00 41.25 126 ASP X C 1
ATOM 694 O O . ASP A 1 88 ? 10.528 0.461 -6.313 1.00 40.75 126 ASP X O 1
ATOM 699 N N . ASP A 1 89 ? 12.109 -0.815 -7.348 1.00 32.13 127 ASP X N 1
ATOM 700 C CA . ASP A 1 89 ? 13.277 -0.248 -6.622 1.00 30.00 127 ASP X CA 1
ATOM 701 C C . ASP A 1 89 ? 13.364 1.271 -6.760 1.00 25.06 127 ASP X C 1
ATOM 702 O O . ASP A 1 89 ? 13.893 1.950 -5.883 1.00 28.65 127 ASP X O 1
ATOM 707 N N . LYS A 1 90 ? 12.871 1.814 -7.860 1.00 22.75 128 LYS X N 1
ATOM 708 C CA . LYS A 1 90 ? 13.007 3.253 -8.091 1.00 25.51 128 LYS X CA 1
ATOM 709 C C . LYS A 1 90 ? 11.723 4.037 -7.881 1.00 29.59 128 LYS X C 1
ATOM 710 O O . LYS A 1 90 ? 11.653 5.216 -8.242 1.00 25.21 128 LYS X O 1
ATOM 716 N N . SER A 1 91 ? 10.717 3.402 -7.282 1.00 30.87 129 SER X N 1
ATOM 717 C CA . SER A 1 91 ? 9.487 4.115 -6.942 1.00 32.17 129 SER X CA 1
ATOM 718 C C . SER A 1 91 ? 9.756 5.079 -5.787 1.00 29.07 129 SER X C 1
ATOM 719 O O . SER A 1 91 ? 10.750 4.931 -5.059 1.00 27.18 129 SER X O 1
ATOM 722 N N . HIS A 1 92 ? 8.885 6.072 -5.619 1.00 26.92 130 HIS X N 1
ATOM 723 C CA . HIS A 1 92 ? 9.133 7.150 -4.676 1.00 29.25 130 HIS X CA 1
ATOM 724 C C . HIS A 1 92 ? 9.228 6.625 -3.254 1.00 26.82 130 HIS X C 1
ATOM 725 O O . HIS A 1 92 ? 10.113 7.033 -2.493 1.00 23.42 130 HIS X O 1
ATOM 732 N N . ALA A 1 93 ? 8.321 5.711 -2.910 1.00 20.25 131 ALA X N 1
ATOM 733 C CA . ALA A 1 93 ? 8.287 5.064 -1.595 1.00 21.36 131 ALA X CA 1
ATOM 734 C C . ALA A 1 93 ? 9.603 4.352 -1.250 1.00 23.00 131 ALA X C 1
ATOM 735 O O . ALA A 1 93 ? 10.092 4.458 -0.122 1.00 21.29 131 ALA X O 1
ATOM 737 N N . ASN A 1 94 ? 10.164 3.624 -2.213 1.00 19.90 132 ASN X N 1
ATOM 738 C CA . ASN A 1 94 ? 11.454 2.970 -1.992 1.00 20.78 132 ASN X CA 1
ATOM 739 C C . ASN A 1 94 ? 12.644 3.944 -1.916 1.00 17.88 132 ASN X C 1
ATOM 740 O O . ASN A 1 94 ? 13.622 3.685 -1.215 1.00 20.64 132 ASN X O 1
ATOM 745 N N . ILE A 1 95 ? 12.569 5.038 -2.669 1.00 25.41 133 ILE X N 1
ATOM 746 C CA . ILE A 1 95 ? 13.584 6.088 -2.578 1.00 21.21 133 ILE X CA 1
ATOM 747 C C . ILE A 1 95 ? 13.535 6.726 -1.183 1.00 25.31 133 ILE X C 1
ATOM 748 O O . ILE A 1 95 ? 14.569 6.878 -0.520 1.00 23.40 133 ILE X O 1
ATOM 753 N N . VAL A 1 96 ? 12.332 7.099 -0.753 1.00 21.66 134 VAL X N 1
ATOM 754 C CA . VAL A 1 96 ? 12.108 7.565 0.606 1.00 19.06 134 VAL X CA 1
ATOM 755 C C . VAL A 1 96 ? 12.616 6.555 1.659 1.00 20.23 134 VAL X C 1
ATOM 756 O O . VAL A 1 96 ? 13.333 6.947 2.579 1.00 18.07 134 VAL X O 1
ATOM 760 N N . ARG A 1 97 ? 12.229 5.284 1.512 1.00 20.29 135 ARG X N 1
ATOM 761 C CA . ARG A 1 97 ? 12.655 4.210 2.395 1.00 16.87 135 ARG X CA 1
ATOM 762 C C . ARG A 1 97 ? 14.189 4.152 2.457 1.00 18.48 135 ARG X C 1
ATOM 763 O O . ARG A 1 97 ? 14.773 3.971 3.529 1.00 18.21 135 ARG X O 1
ATOM 771 N N . SER A 1 98 ? 14.835 4.296 1.294 1.00 21.62 136 SER X N 1
ATOM 772 C CA . SER A 1 98 ? 16.311 4.192 1.218 1.00 21.96 136 SER X CA 1
ATOM 773 C C . SER A 1 98 ? 17.007 5.357 1.911 1.00 21.19 136 SER X C 1
ATOM 774 O O . SER A 1 98 ? 18.007 5.151 2.604 1.00 23.35 136 SER X O 1
ATOM 777 N N . TYR A 1 99 ? 16.449 6.559 1.759 1.00 18.97 137 TYR X N 1
ATOM 778 C CA . TYR A 1 99 ? 16.959 7.728 2.471 1.00 17.50 137 TYR X CA 1
ATOM 779 C C . TYR A 1 99 ? 16.752 7.583 3.956 1.00 22.11 137 TYR X C 1
ATOM 780 O O . TYR A 1 99 ? 17.650 7.936 4.741 1.00 23.04 137 TYR X O 1
ATOM 789 N N . VAL A 1 100 ? 15.576 7.070 4.357 1.00 19.66 138 VAL X N 1
ATOM 790 C CA . VAL A 1 100 ? 15.292 6.914 5.797 1.00 15.92 138 VAL X CA 1
ATOM 791 C C . VAL A 1 100 ? 16.300 5.917 6.404 1.00 21.24 138 VAL X C 1
ATOM 792 O O . VAL A 1 100 ? 16.824 6.127 7.501 1.00 18.70 138 VAL X O 1
ATOM 796 N N . ALA A 1 101 ? 16.602 4.851 5.667 1.00 23.56 139 ALA X N 1
ATOM 797 C CA . ALA A 1 101 ? 17.617 3.888 6.111 1.00 25.59 139 ALA X CA 1
ATOM 798 C C . ALA A 1 101 ? 18.968 4.544 6.433 1.00 25.06 139 ALA X C 1
ATOM 799 O O . ALA A 1 101 ? 19.593 4.220 7.430 1.00 23.50 139 ALA X O 1
ATOM 801 N N . ARG A 1 102 ? 19.421 5.450 5.569 1.00 20.41 140 ARG X N 1
ATOM 802 C CA . ARG A 1 102 ? 20.674 6.145 5.794 1.00 17.86 140 ARG X CA 1
ATOM 803 C C . ARG A 1 102 ? 20.540 7.168 6.913 1.00 20.44 140 ARG X C 1
ATOM 804 O O . ARG A 1 102 ? 21.387 7.228 7.799 1.00 21.34 140 ARG X O 1
ATOM 812 N N . TRP A 1 103 ? 19.494 7.994 6.859 1.00 18.13 141 TRP X N 1
ATOM 813 C CA . TRP A 1 103 ? 19.344 9.095 7.831 1.00 19.89 141 TRP X CA 1
ATOM 814 C C . TRP A 1 103 ? 19.327 8.632 9.278 1.00 21.91 141 TRP X C 1
ATOM 815 O O . TRP A 1 103 ? 19.896 9.295 10.150 1.00 15.10 141 TRP X O 1
ATOM 826 N N . LEU A 1 104 ? 18.693 7.478 9.534 1.00 17.80 142 LEU X N 1
ATOM 827 C CA . LEU A 1 104 ? 18.588 6.997 10.897 1.00 16.31 142 LEU X CA 1
ATOM 828 C C . LEU A 1 104 ? 19.944 6.616 11.450 1.00 22.24 142 LEU X C 1
ATOM 829 O O . LEU A 1 104 ? 20.185 6.823 12.632 1.00 22.88 142 LEU X O 1
ATOM 834 N N . THR A 1 105 ? 20.840 6.080 10.605 1.00 21.69 143 THR X N 1
ATOM 835 C CA . THR A 1 105 ? 22.185 5.708 11.079 1.00 22.58 143 THR X CA 1
ATOM 836 C C . THR A 1 105 ? 23.036 6.947 11.423 1.00 25.36 143 THR X C 1
ATOM 837 O O . THR A 1 105 ? 24.045 6.835 12.130 1.00 27.86 143 THR X O 1
ATOM 841 N N . GLU A 1 106 ? 22.626 8.117 10.935 1.00 22.21 144 GLU X N 1
ATOM 842 C CA . GLU A 1 106 ? 23.383 9.369 11.165 1.00 25.59 144 GLU X CA 1
ATOM 843 C C . GLU A 1 106 ? 23.126 10.053 12.523 1.00 28.03 144 GLU X C 1
ATOM 844 O O . GLU A 1 106 ? 23.879 10.961 12.939 1.00 26.52 144 GLU X O 1
ATOM 850 N N . PHE A 1 107 ? 22.061 9.626 13.201 1.00 24.32 145 PHE X N 1
ATOM 851 C CA . PHE A 1 107 ? 21.804 10.038 14.558 1.00 22.52 145 PHE X CA 1
ATOM 852 C C . PHE A 1 107 ? 22.603 9.175 15.534 1.00 23.17 145 PHE X C 1
ATOM 853 O O . PHE A 1 107 ? 22.475 7.939 15.568 1.00 18.14 145 PHE X O 1
ATOM 861 N N . ASP A 1 108 ? 23.409 9.835 16.344 1.00 20.66 146 ASP X N 1
ATOM 862 C CA . A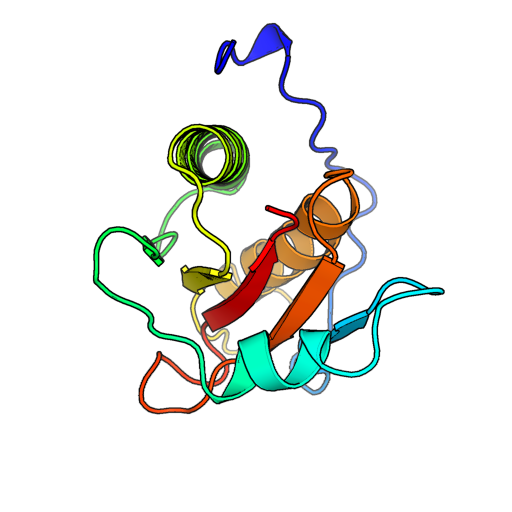SP A 1 108 ? 24.060 9.189 17.474 1.00 24.54 146 ASP X CA 1
ATOM 863 C C . ASP A 1 108 ? 23.106 8.373 18.389 1.00 23.56 146 ASP X C 1
ATOM 864 O O . ASP A 1 108 ? 23.496 7.325 18.899 1.00 21.03 146 ASP X O 1
ATOM 869 N N . ASP A 1 109 ? 21.864 8.836 18.573 1.00 21.74 147 ASP X N 1
ATOM 870 C CA . ASP A 1 109 ? 20.926 8.221 19.540 1.00 21.77 147 ASP X CA 1
ATOM 871 C C . ASP A 1 109 ? 20.026 7.089 18.969 1.00 22.18 147 ASP X C 1
ATOM 872 O O . ASP A 1 109 ? 19.218 6.488 19.703 1.00 19.20 147 ASP X O 1
ATOM 877 N N . VAL A 1 110 ? 20.175 6.796 17.685 1.00 21.72 148 VAL X N 1
ATOM 878 C CA . VAL A 1 110 ? 19.477 5.682 17.064 1.00 26.73 148 VAL X CA 1
ATOM 879 C C . VAL A 1 110 ? 20.286 4.398 17.329 1.00 25.49 148 VAL X C 1
ATOM 880 O O . VAL A 1 110 ? 21.440 4.280 16.915 1.00 25.13 148 VAL X O 1
ATOM 884 N N . GLN A 1 111 ? 19.673 3.452 18.028 1.00 17.20 149 GLN X N 1
ATOM 885 C CA . GLN A 1 111 ? 20.345 2.178 18.377 1.00 17.91 149 GLN X CA 1
ATOM 886 C C . GLN A 1 111 ? 20.142 1.099 17.315 1.00 16.30 149 GLN X C 1
ATOM 887 O O . GLN A 1 111 ? 21.029 0.291 17.061 1.00 18.95 149 GLN X O 1
ATOM 893 N N . ALA A 1 112 ? 18.943 1.060 16.735 1.00 23.17 150 ALA X N 1
ATOM 894 C CA . ALA A 1 112 ? 18.570 0.018 15.814 1.00 20.36 150 ALA X CA 1
ATOM 895 C C . ALA A 1 112 ? 17.307 0.423 15.071 1.00 19.85 150 ALA X C 1
ATOM 896 O O . ALA A 1 112 ? 16.570 1.293 15.518 1.00 21.52 150 ALA X O 1
ATOM 898 N N . TYR A 1 113 ? 17.044 -0.237 13.952 1.00 17.25 151 TYR X N 1
ATOM 899 C CA . TYR A 1 113 ? 15.745 -0.199 13.322 1.00 18.42 151 TYR X CA 1
ATOM 900 C C . TYR A 1 113 ? 15.492 -1.517 12.593 1.00 23.52 151 TYR X C 1
ATOM 901 O O . TYR A 1 113 ? 16.426 -2.317 12.371 1.00 19.86 151 TYR X O 1
ATOM 910 N N . CYS A 1 114 ? 14.225 -1.743 12.243 1.00 21.73 152 CYS X N 1
ATOM 911 C CA . CYS A 1 114 ? 13.831 -2.914 11.444 1.00 23.27 152 CYS X CA 1
ATOM 912 C C . CYS A 1 114 ? 12.438 -2.715 10.843 1.00 22.07 152 CYS X C 1
ATOM 913 O O . CYS A 1 114 ? 11.678 -1.866 11.291 1.00 20.62 152 CYS X O 1
ATOM 916 N N . THR A 1 115 ? 12.111 -3.514 9.834 1.00 20.33 153 THR X N 1
ATOM 917 C CA . THR A 1 115 ? 10.811 -3.416 9.169 1.00 20.58 153 THR X CA 1
ATOM 918 C C . THR A 1 115 ? 9.710 -3.674 10.225 1.00 20.83 153 THR X C 1
ATOM 919 O O . THR A 1 115 ? 9.895 -4.492 11.112 1.00 19.59 153 THR X O 1
ATOM 923 N N . ALA A 1 116 ? 8.616 -2.918 10.167 1.00 20.31 154 ALA X N 1
ATOM 924 C CA . ALA A 1 116 ? 7.494 -3.067 11.098 1.00 20.60 154 ALA X CA 1
ATOM 925 C C . ALA A 1 116 ? 6.699 -4.356 10.872 1.00 21.49 154 ALA X C 1
ATOM 926 O O . ALA A 1 116 ? 6.739 -4.929 9.803 1.00 22.74 154 ALA X O 1
ATOM 928 N N . LEU A 1 117 ? 5.975 -4.801 11.892 1.00 27.90 155 LEU X N 1
ATOM 929 C CA . LEU A 1 117 ? 4.962 -5.846 11.745 1.00 23.35 155 LEU X CA 1
ATOM 930 C C . LEU A 1 117 ? 3.798 -5.280 10.916 1.00 24.91 155 LEU X C 1
ATOM 931 O O . LEU A 1 117 ? 3.627 -4.054 10.865 1.00 22.48 155 LEU X O 1
ATOM 936 N N . PRO A 1 118 ? 2.990 -6.157 10.282 1.00 25.77 156 PRO X N 1
ATOM 937 C CA . PRO A 1 118 ? 1.888 -5.686 9.437 1.00 22.90 156 PRO X CA 1
ATOM 938 C C . PRO A 1 118 ? 0.881 -4.781 10.141 1.00 25.59 156 PRO X C 1
ATOM 939 O O . PRO A 1 118 ? 0.349 -3.859 9.525 1.00 24.10 156 PRO X O 1
ATOM 943 N N . HIS A 1 119 ? 0.653 -4.987 11.428 1.00 20.50 157 HIS X N 1
ATOM 944 C CA . HIS A 1 119 ? -0.335 -4.157 12.115 1.00 23.99 157 HIS X CA 1
ATOM 945 C C . HIS A 1 119 ? 0.188 -2.736 12.353 1.00 27.13 157 HIS X C 1
ATOM 946 O O . HIS A 1 119 ? -0.553 -1.880 12.816 1.00 24.79 157 HIS X O 1
ATOM 953 N N . HIS A 1 120 ? 1.461 -2.496 12.026 1.00 19.40 158 HIS X N 1
ATOM 954 C CA . HIS A 1 120 ? 2.028 -1.151 12.090 1.00 17.86 158 HIS X CA 1
ATOM 955 C C . HIS A 1 120 ? 2.484 -0.693 10.708 1.00 19.98 158 HIS X C 1
ATOM 956 O O . HIS A 1 120 ? 3.329 0.180 10.590 1.00 23.72 158 HIS X O 1
ATOM 963 N N . GLY A 1 121 ? 1.872 -1.257 9.668 1.00 22.71 159 GLY X N 1
ATOM 964 C CA . GLY A 1 121 ? 2.142 -0.855 8.294 1.00 23.88 159 GLY X CA 1
ATOM 965 C C . GLY A 1 121 ? 3.064 -1.799 7.528 1.00 24.19 159 GLY X C 1
ATOM 966 O O . GLY A 1 121 ? 3.286 -1.616 6.336 1.00 24.28 159 GLY X O 1
ATOM 967 N N . GLY A 1 122 ? 3.601 -2.806 8.219 1.00 20.42 160 GLY X N 1
ATOM 968 C CA . GLY A 1 122 ? 4.441 -3.836 7.578 1.00 24.54 160 GLY X CA 1
ATOM 969 C C . GLY A 1 122 ? 5.625 -3.281 6.822 1.00 25.05 160 GLY X C 1
ATOM 970 O O . GLY A 1 122 ? 6.322 -2.368 7.288 1.00 24.59 160 GLY X O 1
ATOM 971 N N . SER A 1 123 ? 5.825 -3.812 5.628 1.00 26.26 161 SER X N 1
ATOM 972 C CA . SER A 1 123 ? 6.931 -3.394 4.763 1.00 30.08 161 SER X CA 1
ATOM 973 C C . SER A 1 123 ? 6.868 -1.903 4.338 1.00 26.27 161 SER X C 1
ATOM 974 O O . SER A 1 123 ? 7.812 -1.378 3.742 1.00 25.72 161 SER X O 1
ATOM 977 N N . GLY A 1 124 ? 5.774 -1.213 4.672 1.00 22.13 162 GLY X N 1
ATOM 978 C CA . GLY A 1 124 ? 5.712 0.239 4.428 1.00 17.59 162 GLY X CA 1
ATOM 979 C C . GLY A 1 124 ? 6.198 1.112 5.576 1.00 17.71 162 GLY X C 1
ATOM 980 O O . GLY A 1 124 ? 6.091 2.341 5.503 1.00 19.79 162 GLY X O 1
ATOM 981 N N . ALA A 1 125 ? 6.712 0.513 6.649 1.00 16.46 163 ALA X N 1
ATOM 982 C CA . ALA A 1 125 ? 7.108 1.306 7.834 1.00 18.71 163 ALA X CA 1
ATOM 983 C C . ALA A 1 125 ? 8.244 0.677 8.550 1.00 17.14 163 ALA X C 1
ATOM 984 O O . ALA A 1 125 ? 8.485 -0.532 8.393 1.00 20.70 163 ALA X O 1
ATOM 986 N N . CYS A 1 126 ? 8.952 1.436 9.373 1.00 20.96 164 CYS X N 1
ATOM 987 C CA . CYS A 1 126 ? 9.939 0.799 10.232 1.00 17.90 164 CYS X CA 1
ATOM 988 C C . CYS A 1 126 ? 9.913 1.305 11.674 1.00 23.13 164 CYS X C 1
ATOM 989 O O . CYS A 1 126 ? 9.595 2.477 11.945 1.00 20.93 164 CYS X O 1
ATOM 992 N N . TYR A 1 127 ? 10.212 0.380 12.578 1.00 16.72 165 TYR X N 1
ATOM 993 C CA . TYR A 1 127 ? 10.386 0.614 14.004 1.00 18.41 165 TYR X CA 1
ATOM 994 C C . TYR A 1 127 ? 11.769 1.146 14.176 1.00 18.27 165 TYR X C 1
ATOM 995 O O . TYR A 1 127 ? 12.693 0.652 13.528 1.00 19.69 165 TYR X O 1
ATOM 1004 N N . VAL A 1 128 ? 11.939 2.086 15.093 1.00 22.61 166 VAL X N 1
ATOM 1005 C CA . VAL A 1 128 ? 13.244 2.634 15.372 1.00 20.09 166 VAL X CA 1
ATOM 1006 C C . VAL A 1 128 ? 13.461 2.620 16.896 1.00 26.73 166 VAL X C 1
ATOM 1007 O O . VAL A 1 128 ? 12.596 3.078 17.659 1.00 23.03 166 VAL X O 1
ATOM 1011 N N . ALA A 1 129 ? 14.610 2.096 17.334 1.00 21.22 167 ALA X N 1
ATOM 1012 C CA . ALA A 1 129 ? 14.971 2.141 18.753 1.00 23.05 167 ALA X CA 1
ATOM 1013 C C . ALA A 1 129 ? 15.810 3.387 19.031 1.00 22.10 167 ALA X C 1
ATOM 1014 O O . ALA A 1 129 ? 16.796 3.645 18.343 1.00 22.56 167 ALA X O 1
ATOM 1016 N N . LEU A 1 130 ? 15.403 4.135 20.048 1.00 16.14 168 LEU X N 1
ATOM 1017 C CA . LEU A 1 130 ? 16.056 5.384 20.410 1.00 19.63 168 LEU X CA 1
ATOM 1018 C C . LEU A 1 130 ? 16.669 5.254 21.810 1.00 20.14 168 LEU X C 1
ATOM 1019 O O . LEU A 1 130 ? 16.025 4.735 22.724 1.00 23.06 168 LEU X O 1
ATOM 1024 N N . ARG A 1 131 ? 17.907 5.708 21.967 1.00 23.26 169 ARG X N 1
ATOM 1025 C CA . ARG A 1 131 ? 18.596 5.757 23.281 1.00 29.29 169 ARG X CA 1
ATOM 1026 C C . ARG A 1 131 ? 17.880 6.771 24.188 1.00 32.72 169 ARG X C 1
ATOM 1027 O O . ARG A 1 131 ? 17.543 7.871 23.752 1.00 28.11 169 ARG X O 1
ATOM 1035 N N . LYS A 1 132 ? 17.606 6.384 25.431 1.00 28.05 170 LYS X N 1
ATOM 1036 C CA . LYS A 1 132 ? 16.895 7.256 26.361 1.00 30.67 170 LYS X CA 1
ATOM 1037 C C . LYS A 1 132 ? 17.843 8.293 27.003 1.00 37.99 170 LYS X C 1
ATOM 1038 O O . LYS A 1 132 ? 18.676 7.958 27.858 1.00 42.18 170 LYS X O 1
#

Secondary structure (DSSP, 8-state):
---GGG-----SS--PPPTTSPPE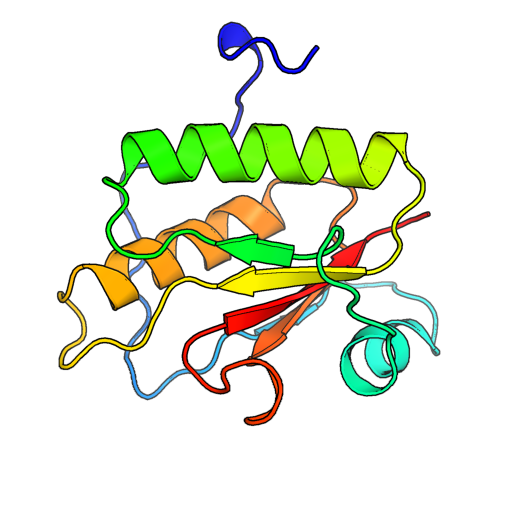EE-TT--TTTTHHHHS----GGGEEE-TT--HHHHHHHHHHHHHHHHHTT-SEEEEE----SSTTSHHHHHHHHHHHHHHTSTTEEEEEEPPGGGTGGGEEEEEE--

B-factor: mean 29.48, std 11.66, range [12.56, 90.59]

Solvent-accessible surface area: 7445 Å² total; per-residue (Å²): 140,76,108,70,158,60,16,99,6,65,71,34,205,38,93,59,30,47,74,105,95,78,3,129,53,165,68,164,87,52,143,186,44,18,59,98,32,10,167,90,22,168,22,44,160,124,3,30,17,78,1,64,213,52,82,37,86,64,0,39,79,48,0,2,38,11,0,57,84,0,44,90,98,27,37,130,16,0,10,0,43,6,10,117,15,198,82,60,148,26,84,17,2,32,2,18,2,24,0,8,44,0,0,46,60,6,110,43,1,24,0,12,28,36,7,57,120,135,44,37,7,66,4,0,0,2,0,0,0,119,168